Protein AF-A0A528AMY3-F1 (afdb_monomer_lite)

pLDDT: mean 85.0, std 14.09, range [51.31, 97.75]

Secondary structure (DSSP, 8-state):
-----HHHHHHHHHSS-GGGSS--PPP---SEEEEEEEEEETTTEEEEEEEEETT-------STTSSHHHHHHHHTTS--

Sequence (80 aa):
IRDAGQSQIVRMMVGRAVDHIFPQRKAEIGAPVLTVSGLSHPTEFDDIGFELHRGEILGFYGLVGAGRSEVMQAIAGITR

Structure (mmCIF, N/CA/C/O backbone):
data_AF-A0A528AMY3-F1
#
_entry.id   AF-A0A528AMY3-F1
#
loop_
_atom_site.group_PDB
_atom_site.id
_atom_site.type_symbol
_atom_site.label_atom_id
_atom_site.label_alt_id
_atom_site.label_comp_id
_atom_site.label_asym_id
_atom_site.label_entity_id
_atom_site.label_seq_id
_atom_site.pdbx_PDB_ins_code
_atom_site.Cartn_x
_atom_site.Cartn_y
_atom_site.Cartn_z
_atom_site.occupancy
_atom_site.B_iso_or_equiv
_atom_site.auth_seq_id
_atom_site.auth_comp_id
_atom_site.auth_asym_id
_atom_site.auth_atom_id
_atom_site.pdbx_PDB_model_num
ATOM 1 N N . ILE A 1 1 ? -1.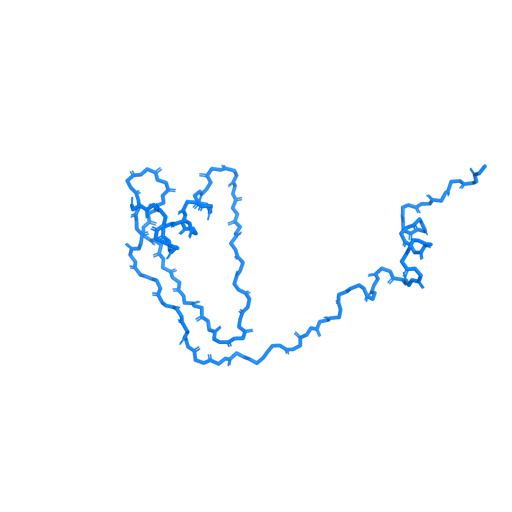287 38.357 25.319 1.00 51.31 1 ILE A N 1
ATOM 2 C CA . ILE A 1 1 ? -1.944 37.046 25.101 1.00 51.31 1 ILE A CA 1
ATOM 3 C C . ILE A 1 1 ? -0.918 36.008 25.525 1.00 51.31 1 ILE A C 1
ATOM 5 O O . ILE A 1 1 ? 0.157 36.002 24.948 1.00 51.31 1 ILE A O 1
ATOM 9 N N . ARG A 1 2 ? -1.159 35.314 26.647 1.00 51.59 2 ARG A N 1
ATOM 10 C CA . ARG A 1 2 ? -0.181 34.416 27.292 1.00 51.59 2 ARG A CA 1
ATOM 11 C C . ARG A 1 2 ? 0.093 33.208 26.392 1.00 51.59 2 ARG A C 1
ATOM 13 O O . ARG A 1 2 ? -0.853 32.713 25.786 1.00 51.59 2 ARG A O 1
ATOM 20 N N . ASP A 1 3 ? 1.348 32.766 26.340 1.00 59.56 3 ASP A N 1
ATOM 21 C CA . ASP A 1 3 ? 1.832 31.597 25.598 1.00 59.56 3 ASP A CA 1
ATOM 22 C C . ASP A 1 3 ? 1.001 30.344 25.904 1.00 59.56 3 ASP A C 1
ATOM 24 O O . ASP A 1 3 ? 1.239 29.630 26.878 1.00 59.56 3 ASP A O 1
ATOM 28 N N . ALA A 1 4 ? -0.015 30.087 25.085 1.00 64.56 4 ALA A N 1
ATOM 29 C CA . ALA A 1 4 ? -0.762 28.844 25.138 1.00 64.56 4 ALA A CA 1
ATOM 30 C C . ALA A 1 4 ? 0.028 27.795 24.349 1.00 64.56 4 ALA A C 1
ATOM 32 O O . ALA A 1 4 ? 0.205 27.926 23.138 1.00 64.56 4 ALA A O 1
ATOM 33 N N . GLY A 1 5 ? 0.506 26.750 25.027 1.00 73.56 5 GLY A N 1
ATOM 34 C CA . GLY A 1 5 ? 1.142 25.613 24.356 1.00 73.56 5 GLY A CA 1
ATOM 35 C C . GLY A 1 5 ? 0.175 24.963 23.360 1.00 73.56 5 GLY A C 1
ATOM 36 O O . GLY A 1 5 ? -1.042 25.009 23.558 1.00 73.56 5 GLY A O 1
ATOM 37 N N . GLN A 1 6 ? 0.687 24.340 22.291 1.00 70.69 6 GLN A N 1
ATOM 38 C CA . GLN A 1 6 ? -0.152 23.812 21.201 1.00 70.69 6 GLN A CA 1
ATOM 39 C C . GLN A 1 6 ? -1.314 22.935 21.694 1.00 70.69 6 GLN A C 1
ATOM 41 O O . GLN A 1 6 ? -2.437 23.078 21.220 1.00 70.69 6 GLN A O 1
ATOM 46 N N . SER A 1 7 ? -1.090 22.108 22.716 1.00 68.19 7 SER A N 1
ATOM 47 C CA . SER A 1 7 ? -2.121 21.257 23.319 1.00 68.19 7 SER A CA 1
ATOM 48 C C . SER A 1 7 ? -3.292 22.049 23.921 1.00 68.19 7 SER A C 1
ATOM 50 O O . SER A 1 7 ? -4.437 21.606 23.856 1.00 68.19 7 SER A O 1
ATOM 52 N N . GLN A 1 8 ? -3.034 23.233 24.489 1.00 75.06 8 GLN A N 1
ATOM 53 C CA . GLN A 1 8 ? -4.079 24.123 25.004 1.00 75.06 8 GLN A CA 1
ATOM 54 C C . GLN A 1 8 ? -4.848 24.794 23.868 1.00 75.06 8 GLN A C 1
ATOM 56 O O . GLN A 1 8 ? -6.072 24.864 23.938 1.00 75.06 8 GLN A O 1
ATOM 61 N N . ILE A 1 9 ? -4.158 25.229 22.808 1.00 76.19 9 ILE A N 1
ATOM 62 C CA . ILE A 1 9 ? -4.801 25.794 21.612 1.00 76.19 9 ILE A CA 1
ATOM 63 C C . ILE A 1 9 ? -5.744 24.762 20.983 1.00 76.19 9 ILE A C 1
ATOM 65 O O . ILE A 1 9 ? -6.916 25.057 20.760 1.00 76.19 9 ILE A O 1
ATOM 69 N N . VAL A 1 10 ? -5.279 23.526 20.791 1.00 72.00 10 VAL A N 1
ATOM 70 C CA . VAL A 1 10 ? -6.091 22.432 20.236 1.00 72.00 10 VAL A CA 1
ATOM 71 C C . VAL A 1 10 ? -7.298 22.125 21.128 1.00 72.00 10 VAL A C 1
ATOM 73 O O . VAL A 1 10 ? -8.414 21.974 20.630 1.00 72.00 10 VAL A O 1
ATOM 76 N N . ARG A 1 11 ? -7.120 22.098 22.454 1.00 71.88 11 ARG A N 1
ATOM 77 C CA . ARG A 1 11 ? -8.229 21.872 23.393 1.00 71.88 11 ARG A CA 1
ATOM 78 C C . ARG A 1 11 ? -9.279 22.984 23.338 1.00 71.88 11 ARG A C 1
ATOM 80 O O . ARG A 1 11 ? -10.466 22.687 23.432 1.00 71.88 11 ARG A O 1
ATOM 87 N N . MET A 1 12 ? -8.861 24.239 23.166 1.00 75.81 12 MET A N 1
ATOM 88 C CA . MET A 1 12 ? -9.775 25.374 22.994 1.00 75.81 12 MET A CA 1
ATOM 89 C C . MET A 1 12 ? -10.508 25.335 21.645 1.00 75.81 12 MET A C 1
ATOM 91 O O . MET A 1 12 ? -11.670 25.720 21.589 1.00 75.81 12 MET A O 1
ATOM 95 N N . MET A 1 13 ? -9.870 24.837 20.579 1.00 74.25 13 MET A N 1
ATOM 96 C CA . MET A 1 13 ? -10.493 24.696 19.254 1.00 74.25 13 MET A CA 1
ATOM 97 C C . MET A 1 13 ? -11.534 23.571 19.192 1.00 74.25 13 MET A C 1
ATOM 99 O O . MET A 1 13 ? -12.564 23.723 18.545 1.00 74.25 13 MET A O 1
ATOM 103 N N . VAL A 1 14 ? -11.267 22.432 19.840 1.00 72.06 14 VAL A N 1
ATOM 104 C CA . VAL A 1 14 ? -12.086 21.209 19.703 1.00 72.06 14 VAL A CA 1
ATOM 105 C C . VAL A 1 14 ? -12.996 20.975 20.923 1.00 72.06 14 VAL A C 1
ATOM 107 O O . VAL A 1 14 ? -13.876 20.119 20.889 1.00 72.06 14 VAL A O 1
ATOM 110 N N . GLY A 1 15 ? -12.810 21.721 22.020 1.00 68.56 15 GLY A N 1
ATOM 111 C CA . GLY A 1 15 ? -13.641 21.647 23.231 1.00 68.56 15 GLY A CA 1
ATOM 112 C C . GLY A 1 15 ? -13.440 20.389 24.089 1.00 68.56 15 GLY A C 1
ATOM 113 O O . GLY A 1 15 ? -14.141 20.201 25.080 1.00 68.56 15 GLY A O 1
ATOM 114 N N . ARG A 1 16 ? -12.480 19.521 23.742 1.00 65.31 16 ARG A N 1
ATOM 115 C CA . ARG A 1 16 ? -12.170 18.256 24.436 1.00 65.31 16 ARG A CA 1
ATOM 116 C C . ARG A 1 16 ? -10.665 17.991 24.472 1.00 65.31 16 ARG A C 1
ATOM 118 O O . ARG A 1 16 ? -9.916 18.545 23.671 1.00 65.31 16 ARG A O 1
ATOM 125 N N . ALA A 1 17 ? -10.221 17.176 25.428 1.00 62.69 17 ALA A N 1
ATOM 126 C CA . ALA A 1 17 ? -8.818 16.782 25.550 1.00 62.69 17 ALA A CA 1
ATOM 127 C C . ALA A 1 17 ? -8.395 15.886 24.359 1.00 62.69 17 ALA A C 1
ATOM 129 O O . ALA A 1 17 ? -9.210 15.123 23.835 1.00 62.69 17 ALA A O 1
ATOM 130 N N . VAL A 1 18 ? -7.151 16.034 23.884 1.00 58.72 18 VAL A N 1
ATOM 131 C CA . VAL A 1 18 ? -6.628 15.429 22.631 1.00 58.72 18 VAL A CA 1
ATOM 132 C C . VAL A 1 18 ? -6.660 13.895 22.670 1.00 58.72 18 VAL A C 1
ATOM 134 O O . VAL A 1 18 ? -6.900 13.233 21.664 1.00 58.72 18 VAL A O 1
ATOM 137 N N . ASP A 1 19 ? -6.517 13.347 23.866 1.00 57.19 19 ASP A N 1
ATOM 138 C CA . ASP A 1 19 ? -6.649 11.946 24.261 1.00 57.19 19 ASP A CA 1
ATOM 139 C C . ASP A 1 19 ? -8.009 11.309 23.902 1.00 57.19 19 ASP A C 1
ATOM 141 O O . ASP A 1 19 ? -8.106 10.089 23.821 1.00 57.19 19 ASP A O 1
ATOM 145 N N . HIS A 1 20 ? -9.038 12.105 23.589 1.00 54.94 20 HIS A N 1
ATOM 146 C CA . HIS A 1 20 ? -10.359 11.624 23.161 1.00 54.94 20 HIS A CA 1
ATOM 147 C C . HIS A 1 20 ? -10.626 11.729 21.651 1.00 54.94 20 HIS A C 1
ATOM 149 O O . HIS A 1 20 ? -11.755 11.505 21.208 1.00 54.94 20 HIS A O 1
ATOM 155 N N . ILE A 1 21 ? -9.635 12.101 20.836 1.00 59.06 21 ILE A N 1
ATOM 156 C CA . ILE A 1 21 ? -9.874 12.337 19.403 1.00 59.06 21 ILE A CA 1
ATOM 157 C C . ILE A 1 21 ? -10.010 11.019 18.619 1.00 59.06 21 ILE A C 1
ATOM 159 O O . ILE A 1 21 ? -10.757 10.979 17.641 1.00 59.06 21 ILE A O 1
ATOM 163 N N . PHE A 1 22 ? -9.401 9.922 19.085 1.00 62.72 22 PHE A N 1
ATOM 164 C CA . PHE A 1 22 ? -9.443 8.620 18.406 1.00 62.72 22 PHE A CA 1
ATOM 165 C C . PHE A 1 22 ? -9.719 7.471 19.388 1.00 62.72 22 PHE A C 1
ATOM 167 O O . PHE A 1 22 ? -8.785 6.794 19.820 1.00 62.72 22 PHE A O 1
ATOM 174 N N . PRO A 1 23 ? -10.983 7.220 19.775 1.00 66.62 23 PRO A N 1
ATOM 175 C CA . PRO A 1 23 ? -11.308 6.018 20.536 1.00 66.62 23 PRO A CA 1
ATOM 176 C C . PRO A 1 23 ? -10.911 4.775 19.727 1.00 66.62 23 PRO A C 1
ATOM 178 O O . PRO A 1 23 ? -11.266 4.661 18.551 1.00 66.62 23 PRO A O 1
ATOM 181 N N . GLN A 1 24 ? -10.185 3.840 20.349 1.00 65.88 24 GLN A N 1
ATOM 182 C CA . GLN A 1 24 ? -9.853 2.568 19.709 1.00 65.88 24 GLN A CA 1
ATOM 183 C C . GLN A 1 24 ? -11.145 1.803 19.411 1.00 65.88 24 GLN A C 1
ATOM 185 O O . GLN A 1 24 ? -11.854 1.364 20.318 1.00 65.88 24 GLN A O 1
ATOM 190 N N . ARG A 1 25 ? -11.472 1.658 18.127 1.00 71.56 25 ARG A N 1
ATOM 191 C CA . ARG A 1 25 ? -12.566 0.798 17.680 1.00 71.56 25 ARG A CA 1
ATOM 192 C C . ARG A 1 25 ? -12.057 -0.640 17.656 1.00 71.56 25 ARG A C 1
ATOM 194 O O . ARG A 1 25 ? -11.068 -0.920 16.986 1.00 71.56 25 ARG A O 1
ATOM 201 N N . LYS A 1 26 ? -12.732 -1.551 18.363 1.00 79.31 26 LYS A N 1
ATOM 202 C CA . LYS A 1 26 ? -12.535 -2.989 18.144 1.00 79.31 26 LYS A CA 1
ATOM 203 C C . LYS A 1 26 ? -13.084 -3.329 16.760 1.00 79.31 26 LYS A C 1
ATOM 205 O O . LYS A 1 26 ? -14.272 -3.129 16.520 1.00 79.31 26 LYS A O 1
ATOM 210 N N . ALA A 1 27 ? -12.215 -3.782 15.864 1.00 84.38 27 ALA A N 1
ATOM 211 C CA . ALA A 1 27 ? -12.607 -4.284 14.555 1.00 84.38 27 ALA A CA 1
ATOM 212 C C . ALA A 1 27 ? -12.877 -5.792 14.645 1.00 84.38 27 ALA A C 1
ATOM 214 O O . ALA A 1 27 ? -12.099 -6.525 15.255 1.00 84.38 27 ALA A O 1
ATOM 215 N N . GLU A 1 28 ? -13.972 -6.246 14.042 1.00 92.19 28 GLU A N 1
ATOM 216 C CA . GLU A 1 28 ? -14.221 -7.666 13.798 1.00 92.19 28 GLU A CA 1
ATOM 217 C C . GLU A 1 28 ? -13.666 -8.011 12.415 1.00 92.19 28 GLU A C 1
ATOM 219 O O . GLU A 1 28 ? -14.142 -7.487 11.406 1.00 92.19 28 GLU A O 1
ATOM 224 N N . ILE A 1 29 ? -12.634 -8.856 12.377 1.00 94.94 29 ILE A N 1
ATOM 225 C CA . ILE A 1 29 ? -11.986 -9.285 11.134 1.00 94.94 29 ILE A CA 1
ATOM 226 C C . ILE A 1 29 ? -12.727 -10.511 10.591 1.00 94.94 29 ILE A C 1
ATOM 228 O O . ILE A 1 29 ? -12.840 -11.529 11.271 1.00 94.94 29 ILE A O 1
ATOM 232 N N . GLY A 1 30 ? -13.273 -10.389 9.382 1.00 95.94 30 GLY A N 1
ATOM 233 C CA . GLY A 1 30 ? -14.004 -11.444 8.678 1.00 95.94 30 GLY A CA 1
ATOM 234 C C . GLY A 1 30 ? -13.171 -12.132 7.593 1.00 95.94 30 GLY A C 1
ATOM 235 O O . GLY A 1 30 ? -11.949 -12.110 7.626 1.00 95.94 30 GLY A O 1
ATOM 236 N N . ALA A 1 31 ? -13.841 -12.743 6.612 1.00 97.75 31 ALA A N 1
ATOM 237 C CA . ALA A 1 31 ? -13.187 -13.440 5.499 1.00 97.75 31 ALA A CA 1
ATOM 238 C C . ALA A 1 31 ? -12.392 -12.491 4.569 1.00 97.75 31 ALA A C 1
ATOM 240 O O . ALA A 1 31 ? -12.721 -11.297 4.517 1.00 97.75 31 ALA A O 1
ATOM 241 N N . PRO A 1 32 ? -11.408 -13.006 3.800 1.00 97.44 32 PRO A N 1
ATOM 242 C CA . PRO A 1 32 ? -10.721 -12.249 2.755 1.00 97.44 32 PRO A CA 1
ATOM 243 C C . PRO A 1 32 ? -11.709 -11.624 1.764 1.00 97.44 32 PRO A C 1
ATOM 245 O O . PRO A 1 32 ? -12.656 -12.272 1.312 1.00 97.44 32 PRO A O 1
ATOM 248 N N . VAL A 1 33 ? -11.501 -10.349 1.442 1.00 97.38 33 VAL A N 1
ATOM 249 C CA . VAL A 1 33 ? -12.293 -9.590 0.458 1.00 97.38 33 VAL A CA 1
ATOM 250 C C . VAL A 1 33 ? -11.471 -9.151 -0.751 1.00 97.38 33 VAL A C 1
ATOM 252 O O . VAL A 1 33 ? -12.052 -8.841 -1.788 1.00 97.38 33 VAL A O 1
ATOM 255 N N . LEU A 1 34 ? -10.143 -9.141 -0.636 1.00 97.06 34 LEU A N 1
ATOM 256 C CA . LEU A 1 34 ? -9.211 -8.905 -1.733 1.00 97.06 34 LEU A CA 1
ATOM 257 C C . LEU A 1 34 ? -7.945 -9.727 -1.483 1.00 97.06 34 LEU A C 1
ATOM 259 O O . LEU A 1 34 ? -7.373 -9.647 -0.399 1.00 97.06 34 LEU A O 1
ATOM 263 N N . THR A 1 35 ? -7.499 -10.456 -2.501 1.00 97.69 35 THR A N 1
ATOM 264 C CA . THR A 1 35 ? -6.214 -11.162 -2.514 1.00 97.69 35 THR A CA 1
ATOM 265 C C . THR A 1 35 ? -5.420 -10.668 -3.714 1.00 97.69 35 THR A C 1
ATOM 267 O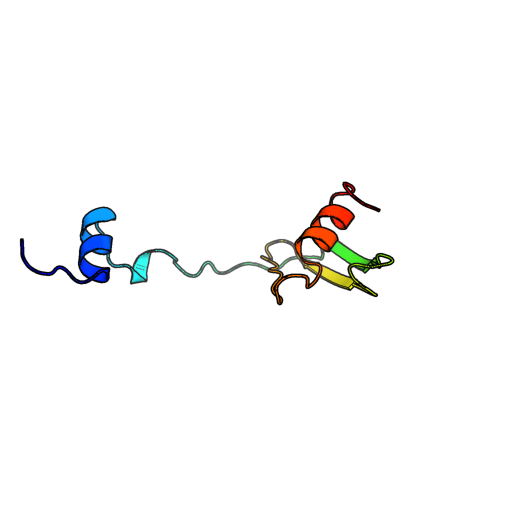 O . THR A 1 35 ? -5.906 -10.710 -4.845 1.00 97.69 35 THR A O 1
ATOM 270 N N . VAL A 1 36 ? -4.208 -10.186 -3.458 1.00 96.88 36 VAL A N 1
ATOM 271 C CA . VAL A 1 36 ? -3.235 -9.769 -4.468 1.00 96.88 36 VAL A CA 1
ATOM 272 C C . VAL A 1 36 ? -2.050 -10.720 -4.394 1.00 96.88 36 VAL A C 1
ATOM 274 O O . VAL A 1 36 ? -1.558 -11.015 -3.307 1.00 96.88 36 VAL A O 1
ATOM 277 N N . SER A 1 37 ? -1.593 -11.203 -5.545 1.00 96.94 37 SER A N 1
ATOM 278 C CA . SER A 1 37 ? -0.472 -12.137 -5.645 1.00 96.94 37 SER A CA 1
ATOM 279 C C . SER A 1 37 ? 0.323 -11.878 -6.920 1.00 96.94 37 SER A C 1
ATOM 281 O O . SER A 1 37 ? -0.270 -11.859 -8.001 1.00 96.94 37 SER A O 1
ATOM 283 N N . GLY A 1 38 ? 1.644 -11.724 -6.805 1.00 96.00 38 GLY A N 1
ATOM 284 C CA . GLY A 1 38 ? 2.538 -11.556 -7.954 1.00 96.00 38 GLY A CA 1
ATOM 285 C C . GLY A 1 38 ? 2.364 -10.235 -8.704 1.00 96.00 38 GLY A C 1
ATOM 286 O O . GLY A 1 38 ? 2.688 -10.152 -9.890 1.00 96.00 38 GLY A O 1
ATOM 287 N N . LEU A 1 39 ? 1.811 -9.205 -8.057 1.00 94.94 39 LEU A N 1
ATOM 288 C CA . LEU A 1 39 ? 1.575 -7.917 -8.699 1.00 94.94 39 LEU A CA 1
ATOM 289 C C . LEU A 1 39 ? 2.909 -7.182 -8.877 1.00 94.94 39 LEU A C 1
ATOM 291 O O . LEU A 1 39 ? 3.541 -6.788 -7.903 1.00 94.94 39 LEU A O 1
ATOM 295 N N . SER A 1 40 ? 3.320 -6.990 -10.129 1.00 94.88 40 SER A N 1
ATOM 296 C CA . SER A 1 40 ? 4.625 -6.420 -10.483 1.00 94.88 40 SER A CA 1
ATOM 297 C C . SER A 1 40 ? 4.468 -5.350 -11.558 1.00 94.88 40 SER A C 1
ATOM 299 O O . SER A 1 40 ? 3.612 -5.479 -12.432 1.00 94.88 40 SER A O 1
ATOM 301 N N . HIS A 1 41 ? 5.310 -4.322 -11.513 1.00 93.31 41 HIS A N 1
ATOM 302 C CA . HIS A 1 41 ? 5.407 -3.278 -12.528 1.00 93.31 41 HIS A CA 1
ATOM 303 C C . HIS A 1 41 ? 6.871 -3.134 -12.967 1.00 93.31 41 HIS A C 1
ATOM 305 O O . HIS A 1 41 ? 7.756 -3.178 -12.112 1.00 93.31 41 HIS A O 1
ATOM 311 N N . PRO A 1 42 ? 7.169 -2.911 -14.264 1.00 91.06 42 PRO A N 1
ATOM 312 C CA . PRO A 1 42 ? 8.540 -2.942 -14.783 1.00 91.06 42 PRO A CA 1
ATOM 313 C C . PRO A 1 42 ? 9.553 -2.041 -14.063 1.00 91.06 42 PRO A C 1
ATOM 315 O O . PRO A 1 42 ? 10.753 -2.296 -14.145 1.00 91.06 42 PRO A O 1
ATOM 318 N N . THR A 1 43 ? 9.096 -0.972 -13.405 1.00 90.88 43 THR A N 1
ATOM 319 C CA . THR A 1 43 ? 9.980 0.032 -12.792 1.00 90.88 43 THR A CA 1
ATOM 320 C C . THR A 1 43 ? 9.625 0.444 -11.365 1.00 90.88 43 THR A C 1
ATOM 322 O O . THR A 1 43 ? 10.428 1.132 -10.743 1.00 90.88 43 THR A O 1
ATOM 325 N N . GLU A 1 44 ? 8.440 0.104 -10.847 1.00 92.19 44 GLU A N 1
ATOM 326 C CA . GLU A 1 44 ? 7.896 0.770 -9.642 1.00 92.19 44 GLU A CA 1
ATOM 327 C C . GLU A 1 44 ? 7.774 -0.148 -8.426 1.00 92.19 44 GLU A C 1
ATOM 329 O O . GLU A 1 44 ? 7.985 0.294 -7.298 1.00 92.19 44 GLU A O 1
ATOM 334 N N . PHE A 1 45 ? 7.438 -1.417 -8.641 1.00 93.19 45 PHE A N 1
ATOM 335 C CA . PHE A 1 45 ? 7.271 -2.412 -7.588 1.00 93.19 45 PHE A CA 1
ATOM 336 C C . PHE A 1 45 ? 7.404 -3.810 -8.186 1.00 93.19 45 PHE A C 1
ATOM 338 O O . PHE A 1 45 ? 7.136 -4.010 -9.368 1.00 93.19 45 PHE A O 1
ATOM 345 N N . ASP A 1 46 ? 7.789 -4.778 -7.369 1.00 95.38 46 ASP A N 1
ATOM 346 C CA . ASP A 1 46 ? 8.042 -6.146 -7.810 1.00 95.38 46 ASP A CA 1
ATOM 347 C C . ASP A 1 46 ? 7.429 -7.126 -6.811 1.00 95.38 46 ASP A C 1
ATOM 349 O O . ASP A 1 46 ? 7.533 -6.915 -5.601 1.00 95.38 46 ASP A O 1
ATOM 353 N N . ASP A 1 47 ? 6.760 -8.151 -7.335 1.00 96.25 47 ASP A N 1
ATOM 354 C CA . ASP A 1 47 ? 6.186 -9.278 -6.594 1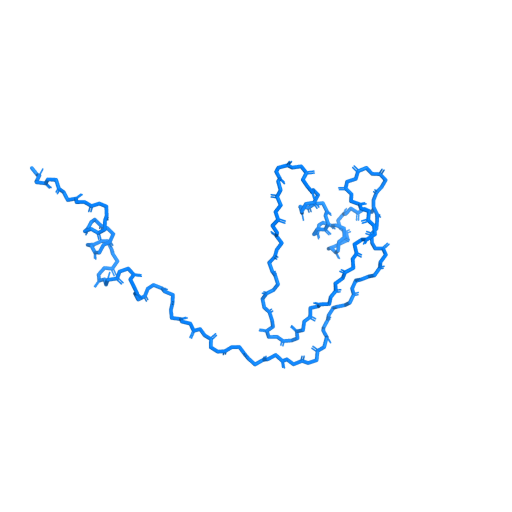.00 96.25 47 ASP A CA 1
ATOM 355 C C . ASP A 1 47 ? 5.365 -8.899 -5.341 1.00 96.25 47 ASP A C 1
ATOM 357 O O . ASP A 1 47 ? 5.542 -9.424 -4.240 1.00 96.25 47 ASP A O 1
ATOM 361 N N . ILE A 1 48 ? 4.429 -7.959 -5.492 1.00 95.94 48 ILE A N 1
ATOM 362 C CA . ILE A 1 48 ? 3.548 -7.539 -4.401 1.00 95.94 48 ILE A CA 1
ATOM 363 C C . ILE A 1 48 ? 2.470 -8.599 -4.149 1.00 95.94 48 ILE A C 1
ATOM 365 O O . ILE A 1 48 ? 1.720 -8.990 -5.052 1.00 95.94 48 ILE A O 1
ATOM 369 N N . GLY A 1 49 ? 2.347 -9.010 -2.884 1.00 96.50 49 GLY A N 1
ATOM 370 C CA . GLY A 1 49 ? 1.313 -9.926 -2.417 1.00 96.50 49 GLY A CA 1
ATOM 371 C C . GLY A 1 49 ? 0.779 -9.557 -1.035 1.00 96.50 49 GLY A C 1
ATOM 372 O O . GLY A 1 49 ? 1.550 -9.267 -0.121 1.00 96.50 49 GLY A O 1
ATOM 373 N N . PHE A 1 50 ? -0.546 -9.546 -0.889 1.00 97.00 50 PHE A N 1
ATOM 374 C CA . PHE A 1 50 ? -1.232 -9.327 0.386 1.00 97.00 50 PHE A CA 1
ATOM 375 C C . PHE A 1 50 ? -2.701 -9.755 0.303 1.00 97.00 50 PHE A C 1
ATOM 377 O O . PHE A 1 50 ? -3.279 -9.880 -0.778 1.00 97.00 50 PHE A O 1
ATOM 384 N N . GLU A 1 51 ? -3.323 -9.915 1.466 1.00 97.75 51 GLU A N 1
ATOM 385 C CA . GLU A 1 51 ? -4.762 -10.122 1.600 1.00 97.75 51 GLU A CA 1
ATOM 386 C C . GLU A 1 51 ? -5.361 -9.006 2.450 1.00 97.75 51 GLU A C 1
ATOM 388 O O . GLU A 1 51 ? -4.758 -8.568 3.427 1.00 97.75 51 GLU A O 1
ATOM 393 N N . LEU A 1 52 ? -6.550 -8.544 2.074 1.00 97.12 52 LEU A N 1
ATOM 394 C CA . LEU A 1 52 ? -7.367 -7.637 2.869 1.00 97.12 52 LEU A CA 1
ATOM 395 C C . LEU A 1 52 ? -8.607 -8.395 3.324 1.00 97.12 52 LEU A C 1
ATOM 397 O O . LEU A 1 52 ? -9.354 -8.928 2.500 1.00 97.12 52 LEU A O 1
ATOM 401 N N . HIS A 1 53 ? -8.853 -8.395 4.627 1.00 97.50 53 HIS A N 1
ATOM 402 C CA . HIS A 1 53 ? -10.003 -9.047 5.234 1.00 97.50 53 HIS A CA 1
ATOM 403 C C . HIS A 1 53 ? -11.162 -8.073 5.457 1.00 97.50 53 HIS A C 1
ATOM 405 O O . HIS A 1 53 ? -11.000 -6.858 5.600 1.00 97.50 53 HIS A O 1
ATOM 411 N N . ARG A 1 54 ? -12.387 -8.603 5.509 1.00 96.75 54 ARG A N 1
ATOM 412 C CA . ARG A 1 54 ? -13.572 -7.807 5.846 1.00 96.75 54 ARG A CA 1
ATOM 413 C C . ARG A 1 54 ? -13.387 -7.152 7.218 1.00 96.75 54 ARG A C 1
ATOM 415 O O . ARG A 1 54 ? -13.139 -7.850 8.190 1.00 96.75 54 ARG A O 1
ATOM 422 N N . GLY A 1 55 ? -13.579 -5.836 7.299 1.00 93.75 55 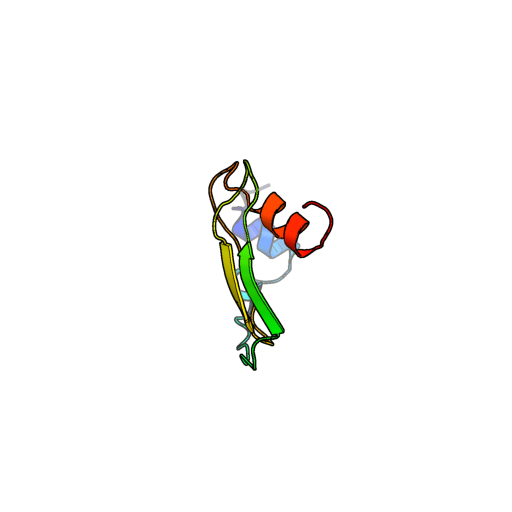GLY A N 1
ATOM 423 C CA . GLY A 1 55 ? -13.462 -5.084 8.557 1.00 93.75 55 GLY A CA 1
ATOM 424 C C . GLY A 1 55 ? -12.030 -4.686 8.929 1.00 93.75 55 GLY A C 1
ATOM 425 O O . GLY A 1 55 ? -11.843 -3.947 9.894 1.00 93.75 55 GLY A O 1
ATOM 426 N N . GLU A 1 56 ? -11.035 -5.117 8.153 1.00 94.69 56 GLU A N 1
ATOM 427 C CA . GLU A 1 56 ? -9.639 -4.725 8.311 1.00 94.69 56 GLU A CA 1
ATOM 428 C C . GLU A 1 56 ? -9.372 -3.342 7.697 1.00 94.69 56 GLU A C 1
ATOM 430 O O . GLU A 1 56 ? -9.926 -2.980 6.658 1.00 94.69 56 GLU A O 1
ATOM 435 N N . ILE A 1 57 ? -8.493 -2.567 8.338 1.00 93.19 57 ILE A N 1
ATOM 436 C CA . ILE A 1 57 ? -7.908 -1.355 7.757 1.00 93.19 57 ILE A CA 1
ATOM 437 C C . ILE A 1 57 ? -6.444 -1.663 7.450 1.00 93.19 57 ILE A C 1
ATOM 439 O O . ILE A 1 57 ? -5.607 -1.652 8.352 1.00 93.19 57 ILE A O 1
ATOM 443 N N . LEU A 1 58 ? -6.142 -1.925 6.179 1.00 93.88 58 LEU A N 1
ATOM 444 C CA . LEU A 1 58 ? -4.782 -2.177 5.709 1.00 93.88 58 LEU A CA 1
ATOM 445 C C . LEU A 1 58 ? -4.110 -0.862 5.292 1.00 93.88 58 LEU A C 1
ATOM 447 O O . LEU A 1 58 ? -4.614 -0.138 4.432 1.00 93.88 58 LEU A O 1
ATOM 451 N N . GLY A 1 59 ? -2.974 -0.544 5.914 1.00 94.50 59 GLY A N 1
ATOM 452 C CA . GLY A 1 59 ? -2.199 0.666 5.640 1.00 94.50 59 GLY A CA 1
ATOM 453 C C . GLY A 1 59 ? -0.869 0.360 4.955 1.00 94.50 59 GLY A C 1
ATOM 454 O O . GLY A 1 59 ? -0.123 -0.504 5.407 1.00 94.50 59 GLY A O 1
ATOM 455 N N . PHE A 1 60 ? -0.541 1.120 3.909 1.00 94.62 60 PHE A N 1
ATOM 456 C CA . PHE A 1 60 ? 0.726 1.007 3.180 1.00 94.62 60 PHE A CA 1
ATOM 457 C C . PHE A 1 60 ? 1.661 2.163 3.541 1.00 94.62 60 PHE A C 1
ATOM 459 O O . PHE A 1 60 ? 1.299 3.338 3.438 1.00 94.62 60 PHE A O 1
ATOM 466 N N . TYR A 1 61 ? 2.892 1.842 3.933 1.00 94.00 61 TYR A N 1
ATOM 467 C CA . TYR A 1 61 ? 3.919 2.819 4.291 1.00 94.00 61 TYR A CA 1
ATOM 468 C C . TYR A 1 61 ? 5.269 2.438 3.681 1.00 94.00 61 TYR A C 1
ATOM 470 O O . TYR A 1 61 ? 5.489 1.303 3.275 1.00 94.00 61 TYR A O 1
ATOM 478 N N . GLY A 1 62 ? 6.158 3.420 3.556 1.00 92.25 62 GLY A N 1
ATOM 479 C CA . GLY A 1 62 ? 7.422 3.264 2.846 1.00 92.25 62 GLY A CA 1
ATOM 480 C C . GLY A 1 62 ? 8.062 4.612 2.544 1.00 92.25 62 GLY A C 1
ATOM 481 O O . GLY A 1 62 ? 7.435 5.663 2.720 1.00 92.25 62 GLY A O 1
ATOM 482 N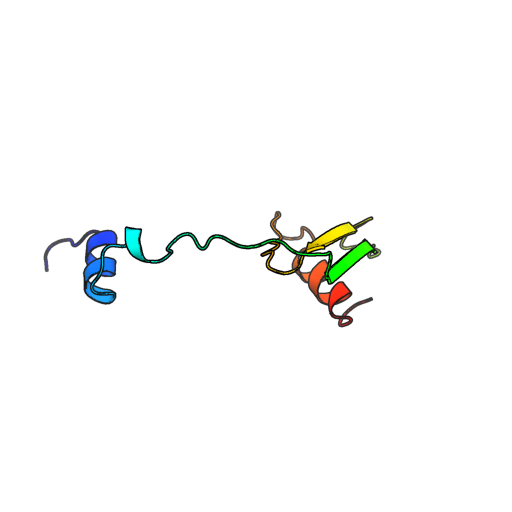 N . LEU A 1 63 ? 9.316 4.574 2.097 1.00 95.25 63 LEU A N 1
ATOM 483 C CA . LEU A 1 63 ? 10.068 5.764 1.704 1.00 95.25 63 LEU A CA 1
ATOM 484 C C . LEU A 1 63 ? 9.408 6.484 0.514 1.00 95.25 63 LEU A C 1
ATOM 486 O O . LEU A 1 63 ? 8.526 5.960 -0.175 1.00 95.25 63 LEU A O 1
ATOM 490 N N . VAL A 1 64 ? 9.827 7.726 0.272 1.00 92.75 64 VAL A N 1
ATOM 491 C CA . VAL A 1 64 ? 9.451 8.442 -0.954 1.00 92.75 64 VAL A CA 1
ATOM 492 C C . VAL A 1 64 ? 9.994 7.661 -2.152 1.00 92.75 64 VAL A C 1
ATOM 494 O O . VAL A 1 64 ? 11.158 7.273 -2.147 1.00 92.75 64 VAL A O 1
ATOM 497 N N . GLY A 1 65 ? 9.138 7.400 -3.142 1.00 90.69 65 GLY A N 1
ATOM 498 C CA . GLY A 1 65 ? 9.480 6.574 -4.305 1.00 90.69 65 GLY A CA 1
ATOM 499 C C . GLY A 1 65 ? 9.352 5.061 -4.093 1.00 90.69 65 GLY A C 1
ATOM 500 O O . GLY A 1 65 ? 9.693 4.311 -4.992 1.00 90.69 65 GLY A O 1
ATOM 501 N N . ALA A 1 66 ? 8.837 4.590 -2.951 1.00 92.75 6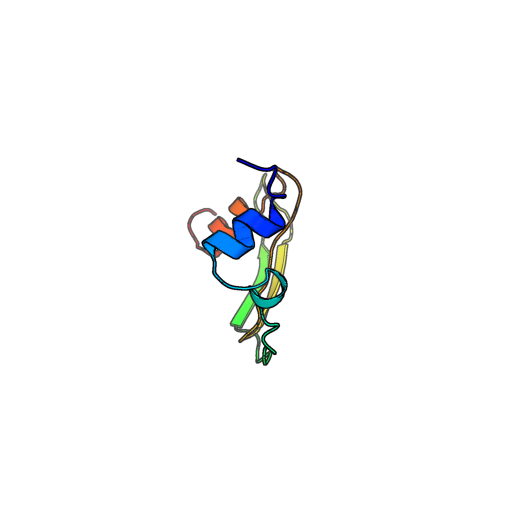6 ALA A N 1
ATOM 502 C CA . ALA A 1 66 ? 8.661 3.155 -2.685 1.00 92.75 66 ALA A CA 1
ATOM 503 C C . ALA A 1 66 ? 7.475 2.490 -3.429 1.00 92.75 66 ALA A C 1
ATOM 505 O O . ALA A 1 66 ? 7.043 1.418 -3.022 1.00 92.75 66 ALA A O 1
ATOM 506 N N . GLY A 1 67 ? 6.882 3.139 -4.436 1.00 93.31 67 GLY A N 1
ATOM 507 C CA . GLY A 1 67 ? 5.808 2.540 -5.244 1.00 93.31 67 GLY A CA 1
ATOM 508 C C . GLY A 1 67 ? 4.419 2.476 -4.585 1.00 93.31 67 GLY A C 1
ATOM 509 O O . GLY A 1 67 ? 3.533 1.790 -5.080 1.00 93.31 67 GLY A O 1
ATOM 510 N N . ARG A 1 68 ? 4.181 3.150 -3.448 1.00 95.50 68 ARG A N 1
ATOM 511 C CA . ARG A 1 68 ? 2.904 3.043 -2.700 1.00 95.50 68 ARG A CA 1
ATOM 512 C C . ARG A 1 68 ? 1.690 3.509 -3.503 1.00 95.50 68 ARG A C 1
ATOM 514 O O . ARG A 1 68 ? 0.643 2.867 -3.464 1.00 95.50 68 ARG A O 1
ATOM 521 N N . SER A 1 69 ? 1.811 4.657 -4.166 1.00 95.06 69 SER A N 1
ATOM 522 C CA . SER A 1 69 ? 0.716 5.243 -4.946 1.00 95.06 69 SER A CA 1
ATOM 523 C C . SER A 1 69 ? 0.497 4.454 -6.231 1.00 95.06 69 SER A C 1
ATOM 525 O O . SER A 1 69 ? -0.631 4.307 -6.688 1.00 95.06 69 SER A O 1
ATOM 527 N N . GLU A 1 70 ? 1.587 3.946 -6.781 1.00 95.38 70 GLU A N 1
ATOM 528 C CA . GLU A 1 70 ? 1.693 3.179 -8.009 1.00 95.38 70 GLU A CA 1
ATOM 529 C C . GLU A 1 70 ? 1.001 1.818 -7.842 1.00 95.38 70 GLU A C 1
ATOM 531 O O . GLU A 1 70 ? 0.127 1.471 -8.634 1.00 95.38 70 GLU A O 1
ATOM 536 N N . VAL A 1 71 ? 1.264 1.110 -6.735 1.00 95.25 71 VAL A N 1
ATOM 537 C CA . VAL A 1 71 ? 0.567 -0.140 -6.381 1.00 95.25 71 VAL A CA 1
ATOM 538 C C . VAL A 1 71 ? -0.944 0.086 -6.258 1.00 95.25 71 VAL A C 1
ATOM 540 O O . VAL A 1 71 ? -1.731 -0.684 -6.806 1.00 95.25 71 VAL A O 1
ATOM 543 N N . MET A 1 72 ? -1.379 1.153 -5.577 1.00 95.25 72 MET A N 1
ATOM 544 C CA . MET A 1 72 ? -2.813 1.445 -5.420 1.00 95.25 72 MET A CA 1
ATOM 545 C C . MET A 1 72 ? -3.492 1.779 -6.754 1.00 95.25 72 MET A C 1
ATOM 547 O O . MET A 1 72 ? -4.627 1.364 -6.986 1.00 95.25 72 MET A O 1
ATOM 551 N N . GLN A 1 73 ? -2.804 2.504 -7.640 1.00 94.88 73 GLN A N 1
ATOM 552 C CA . GLN A 1 73 ? -3.298 2.801 -8.985 1.00 94.88 73 GLN A CA 1
ATOM 553 C C . GLN A 1 73 ? -3.423 1.536 -9.837 1.00 94.88 73 GLN A C 1
ATOM 555 O O . GLN A 1 73 ? -4.439 1.374 -10.517 1.00 94.88 73 GLN A O 1
ATOM 560 N N . ALA A 1 74 ? -2.454 0.622 -9.746 1.00 94.75 74 ALA A N 1
ATOM 561 C CA . ALA A 1 74 ? -2.498 -0.656 -10.447 1.00 94.75 74 ALA A CA 1
ATOM 562 C C . ALA A 1 74 ? -3.674 -1.524 -9.967 1.00 94.75 74 ALA A C 1
ATOM 564 O O . ALA A 1 74 ? -4.443 -2.036 -10.779 1.00 94.75 74 ALA A O 1
ATOM 565 N N . ILE A 1 75 ? -3.895 -1.616 -8.648 1.00 94.06 75 ILE A N 1
ATOM 566 C CA . ILE A 1 75 ? -5.042 -2.342 -8.067 1.00 94.06 75 ILE A CA 1
ATOM 567 C C . ILE A 1 75 ? -6.376 -1.728 -8.510 1.00 94.06 75 ILE A C 1
ATOM 569 O O . ILE A 1 75 ? -7.330 -2.452 -8.794 1.00 94.06 75 ILE A O 1
ATOM 573 N N . ALA A 1 76 ? -6.454 -0.398 -8.588 1.00 94.06 76 ALA A N 1
ATOM 574 C CA . ALA A 1 76 ? -7.642 0.313 -9.054 1.00 94.06 76 ALA A CA 1
ATOM 575 C C . ALA A 1 76 ? -7.858 0.225 -10.580 1.00 94.06 76 ALA A C 1
ATOM 577 O O . ALA A 1 76 ? -8.871 0.718 -11.076 1.00 94.06 76 ALA A O 1
ATOM 578 N N . GLY A 1 77 ? -6.927 -0.380 -11.327 1.00 92.69 77 GLY A N 1
ATOM 579 C CA . GLY A 1 77 ? -6.986 -0.501 -12.785 1.00 92.69 77 GLY A CA 1
ATOM 580 C C . GLY A 1 77 ? -6.705 0.803 -13.537 1.00 92.69 77 GLY A C 1
ATOM 581 O O . GLY A 1 77 ? -7.101 0.935 -14.693 1.00 92.69 77 GLY A O 1
ATOM 582 N N . ILE A 1 78 ? -6.058 1.776 -12.889 1.00 93.50 78 ILE A N 1
ATOM 583 C CA . ILE A 1 78 ? -5.686 3.067 -13.490 1.00 93.50 78 ILE A CA 1
ATOM 584 C C . ILE A 1 78 ? -4.415 2.915 -14.330 1.00 93.50 78 ILE A C 1
ATOM 586 O O . ILE A 1 78 ? -4.318 3.467 -15.425 1.00 93.50 78 ILE A O 1
ATOM 590 N N . THR A 1 79 ? -3.454 2.154 -13.815 1.00 82.94 79 THR A N 1
ATOM 591 C CA . THR A 1 79 ? -2.173 1.844 -14.458 1.00 82.94 79 THR A CA 1
ATOM 592 C C . THR A 1 79 ? -2.027 0.329 -14.611 1.00 82.94 79 THR A C 1
ATOM 594 O O . THR A 1 79 ? -2.756 -0.434 -13.973 1.00 82.94 79 THR A O 1
ATOM 597 N N . ARG A 1 80 ? -1.151 -0.117 -15.517 1.00 66.56 80 ARG A N 1
ATOM 598 C CA . ARG A 1 80 ? -0.904 -1.536 -15.805 1.00 66.56 80 ARG A CA 1
ATOM 599 C C . ARG A 1 80 ? 0.561 -1.859 -15.590 1.00 66.56 80 ARG A C 1
ATOM 601 O O . ARG A 1 80 ? 1.382 -1.050 -16.065 1.00 66.56 80 ARG A O 1
#

Radius of gyration: 19.79 Å; chains: 1; bounding box: 24×50×43 Å

Foldseek 3Di:
DDDDDPQRVVCVVPVDGPVPPDDDDDFDWAAWPDWDFQDDDPPQDGTDTDTDTVRDDDDDDDDVSNNPVVVVCVVVVNHD